Protein AF-A0A120G692-F1 (afdb_monomer)

Organism: Pseudomonas fluorescens (NCBI:txid294)

pLDDT: mean 88.56, std 10.44, range [45.66, 96.88]

Structure (mmCIF, N/CA/C/O backbone):
data_AF-A0A120G692-F1
#
_entry.id   AF-A0A120G692-F1
#
loop_
_atom_site.group_PDB
_atom_site.id
_atom_site.type_symbol
_atom_site.label_atom_id
_atom_site.label_alt_id
_atom_site.label_comp_id
_atom_site.label_asym_id
_atom_site.label_entity_id
_atom_site.label_seq_id
_at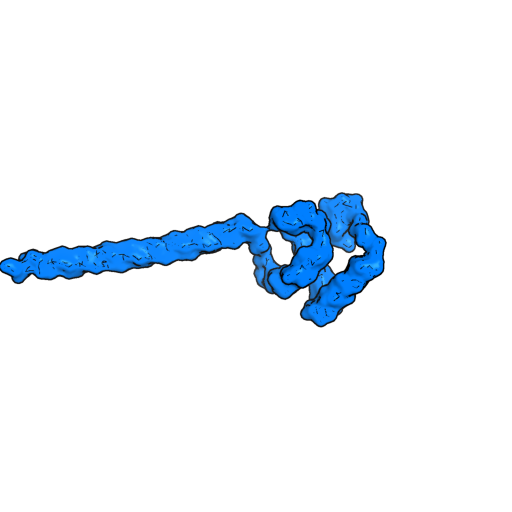om_site.pdbx_PDB_ins_code
_atom_site.Cartn_x
_atom_site.Cartn_y
_atom_site.Cartn_z
_atom_site.occupancy
_atom_site.B_iso_or_equiv
_atom_site.auth_seq_id
_atom_site.auth_comp_id
_atom_site.auth_asym_id
_atom_site.auth_atom_id
_atom_site.pdbx_PDB_model_num
ATOM 1 N N . MET A 1 1 ? 0.469 -3.994 -17.712 1.00 70.75 1 MET A N 1
ATOM 2 C CA . MET A 1 1 ? -0.589 -3.067 -18.204 1.00 70.75 1 MET A CA 1
ATOM 3 C C . MET A 1 1 ? -1.219 -2.167 -17.132 1.00 70.75 1 MET A C 1
ATOM 5 O O . MET A 1 1 ? -1.751 -1.128 -17.500 1.00 70.75 1 MET A O 1
ATOM 9 N N . ALA A 1 2 ? -1.189 -2.511 -15.837 1.00 86.62 2 ALA A N 1
ATOM 10 C CA . ALA A 1 2 ? -1.899 -1.751 -14.797 1.00 86.62 2 ALA A CA 1
ATOM 11 C C . ALA A 1 2 ? -1.475 -0.269 -14.678 1.00 86.62 2 ALA A C 1
ATOM 13 O O . ALA A 1 2 ? -2.343 0.591 -14.571 1.00 86.62 2 ALA A O 1
ATOM 14 N N . TYR A 1 3 ? -0.176 0.044 -14.774 1.00 89.56 3 TYR A N 1
ATOM 15 C CA . TYR A 1 3 ? 0.321 1.423 -14.627 1.00 89.56 3 TYR A CA 1
ATOM 16 C C . TYR A 1 3 ? -0.229 2.346 -15.721 1.00 89.56 3 TYR A C 1
ATOM 18 O O . TYR A 1 3 ? -0.810 3.392 -15.440 1.00 89.56 3 TYR A O 1
ATOM 26 N N . ARG A 1 4 ? -0.150 1.885 -16.975 1.00 90.69 4 ARG A N 1
ATOM 27 C CA . ARG A 1 4 ? -0.668 2.602 -18.144 1.00 90.69 4 ARG A CA 1
ATOM 28 C C . ARG A 1 4 ? -2.177 2.820 -18.075 1.00 90.69 4 ARG A C 1
ATOM 30 O O . ARG A 1 4 ? -2.639 3.879 -18.470 1.00 90.69 4 ARG A O 1
ATOM 37 N N . LYS A 1 5 ? -2.944 1.858 -17.549 1.00 91.69 5 LYS A N 1
ATOM 38 C CA . LYS A 1 5 ? -4.396 2.031 -17.361 1.00 91.69 5 LYS A CA 1
ATOM 39 C C . LYS A 1 5 ? -4.730 3.174 -16.398 1.00 91.69 5 LYS A C 1
ATOM 41 O O . LYS A 1 5 ? -5.776 3.785 -16.558 1.00 91.69 5 LYS A O 1
ATOM 46 N N . ARG A 1 6 ? -3.871 3.452 -15.410 1.00 91.38 6 ARG A N 1
ATOM 47 C CA . ARG A 1 6 ? -4.105 4.523 -14.433 1.00 91.38 6 ARG A CA 1
ATOM 48 C C . ARG A 1 6 ? -3.556 5.877 -14.870 1.00 91.38 6 ARG A C 1
ATOM 50 O O . ARG A 1 6 ? -4.224 6.881 -14.666 1.00 91.38 6 ARG A O 1
ATOM 57 N N . TYR A 1 7 ? -2.348 5.901 -15.425 1.00 93.12 7 TYR A N 1
ATOM 58 C CA . TYR A 1 7 ? -1.624 7.143 -15.713 1.00 93.12 7 TYR A CA 1
ATOM 59 C C . TYR A 1 7 ? -1.575 7.516 -17.193 1.00 93.12 7 TYR A C 1
ATOM 61 O O . TYR A 1 7 ? -0.985 8.534 -17.538 1.00 93.12 7 TYR A O 1
ATOM 69 N N . SER A 1 8 ? -2.126 6.686 -18.081 1.00 93.00 8 SER A N 1
ATOM 70 C CA . SER A 1 8 ? -2.028 6.839 -19.543 1.00 93.00 8 SER A CA 1
ATOM 71 C C . SER A 1 8 ? -0.590 6.921 -20.083 1.00 93.00 8 SER A C 1
ATOM 73 O O . SER A 1 8 ? -0.387 7.164 -21.267 1.00 93.00 8 SER A O 1
ATOM 75 N N . ALA A 1 9 ? 0.408 6.642 -19.240 1.00 91.69 9 ALA A N 1
ATOM 76 C CA . ALA A 1 9 ? 1.832 6.702 -19.535 1.00 91.69 9 ALA A CA 1
ATOM 77 C C . ALA A 1 9 ? 2.531 5.407 -19.104 1.00 91.69 9 ALA A C 1
ATOM 79 O O . ALA A 1 9 ? 2.016 4.636 -18.286 1.00 91.69 9 ALA A O 1
ATOM 80 N N . TRP A 1 10 ? 3.712 5.159 -19.664 1.00 88.19 10 TRP A N 1
ATOM 81 C CA . TRP A 1 10 ? 4.573 4.065 -19.226 1.00 88.19 10 TRP A CA 1
ATOM 82 C C . TRP A 1 10 ? 5.410 4.500 -18.018 1.00 88.19 10 TRP A C 1
ATOM 84 O O . TRP A 1 10 ? 5.842 5.653 -17.969 1.00 88.19 10 TRP A O 1
ATOM 94 N N . PRO A 1 11 ? 5.645 3.607 -17.040 1.00 88.31 11 PRO A N 1
ATOM 95 C CA . PRO A 1 11 ? 6.580 3.901 -15.966 1.00 88.31 11 PRO A CA 1
ATOM 96 C C . PRO A 1 11 ? 7.989 4.060 -16.545 1.00 88.31 11 PRO A C 1
ATOM 98 O O . PRO A 1 11 ? 8.376 3.341 -17.468 1.00 88.31 11 PRO A O 1
ATOM 101 N N . VAL A 1 12 ? 8.758 4.994 -15.991 1.00 90.31 12 VAL A N 1
ATOM 102 C CA . VAL A 1 12 ? 10.154 5.202 -16.390 1.00 90.31 12 VAL A CA 1
ATOM 103 C C . VAL A 1 12 ? 10.973 3.978 -15.996 1.00 90.31 12 VAL A C 1
ATOM 105 O O . VAL A 1 12 ? 10.970 3.571 -14.834 1.00 90.31 12 VAL A O 1
ATOM 108 N N . TRP A 1 13 ? 11.686 3.403 -16.961 1.00 91.44 13 TRP A N 1
ATOM 109 C CA . TRP A 1 13 ? 12.576 2.270 -16.738 1.00 91.44 13 TRP A CA 1
ATOM 110 C C . TRP A 1 13 ? 14.014 2.741 -16.509 1.00 91.44 13 TRP A C 1
ATOM 112 O O . TRP A 1 13 ? 14.542 3.536 -17.283 1.00 91.44 13 TRP A O 1
ATOM 122 N N . ASN A 1 14 ? 14.655 2.241 -15.452 1.00 93.94 14 ASN A N 1
ATOM 123 C CA . ASN A 1 14 ? 16.076 2.445 -15.172 1.00 93.94 14 ASN A CA 1
ATOM 124 C C . ASN A 1 14 ? 16.632 1.283 -14.323 1.00 93.94 14 ASN A C 1
ATOM 126 O O . ASN A 1 14 ? 15.875 0.441 -13.835 1.00 93.94 14 ASN A O 1
ATOM 130 N N . ALA A 1 15 ? 17.954 1.247 -14.120 1.00 95.38 15 ALA A N 1
ATOM 131 C CA . ALA A 1 15 ? 18.618 0.181 -13.360 1.00 95.38 15 ALA A CA 1
ATOM 132 C C . ALA A 1 15 ? 18.086 0.039 -11.921 1.00 95.38 15 ALA A C 1
ATOM 134 O O . ALA A 1 15 ? 17.916 -1.073 -11.424 1.00 95.38 15 ALA A O 1
ATOM 135 N N . LYS A 1 16 ? 17.748 1.160 -11.270 1.00 94.75 16 LYS A N 1
ATOM 136 C CA . LYS A 1 16 ? 17.156 1.163 -9.928 1.00 94.75 16 LYS A CA 1
ATOM 137 C C . LYS A 1 16 ? 15.794 0.469 -9.919 1.00 94.75 16 LYS A C 1
ATOM 139 O O . LYS A 1 16 ? 15.560 -0.378 -9.068 1.00 94.75 16 LYS A O 1
ATOM 144 N N . VAL A 1 17 ? 14.920 0.792 -10.872 1.00 93.81 17 VAL A N 1
ATOM 145 C CA . VAL A 1 17 ? 13.595 0.171 -11.023 1.00 93.81 17 VAL A CA 1
ATOM 146 C C . VAL A 1 17 ? 13.720 -1.340 -11.220 1.00 93.81 17 VAL A C 1
ATOM 148 O O . VAL A 1 17 ? 12.988 -2.090 -10.581 1.00 93.81 17 VAL A O 1
ATOM 151 N N . GLY A 1 18 ? 14.684 -1.791 -12.029 1.00 94.44 18 GLY A N 1
ATOM 152 C CA . GLY A 1 18 ? 14.981 -3.217 -12.190 1.00 94.44 18 GLY A CA 1
ATOM 153 C C . GLY A 1 18 ? 15.356 -3.895 -10.868 1.00 94.44 18 GLY A C 1
ATOM 154 O O . GLY A 1 18 ? 14.749 -4.899 -10.502 1.00 94.44 18 GLY A O 1
ATOM 155 N N . GLY A 1 19 ? 16.283 -3.304 -10.105 1.00 96.56 19 GLY A N 1
ATOM 156 C CA . GLY A 1 19 ? 16.675 -3.824 -8.789 1.00 96.56 19 GLY A CA 1
ATOM 157 C C . GLY A 1 19 ? 15.523 -3.853 -7.780 1.00 96.56 19 GLY A C 1
ATOM 158 O O . GLY A 1 19 ? 15.375 -4.810 -7.026 1.00 96.56 19 GLY A O 1
ATOM 159 N N . GLN A 1 20 ? 14.654 -2.843 -7.806 1.00 95.69 20 GLN A N 1
ATOM 160 C CA . GLN A 1 20 ? 13.476 -2.774 -6.940 1.00 95.69 20 GLN A CA 1
ATOM 161 C C . GLN A 1 20 ? 12.439 -3.851 -7.254 1.00 95.69 20 GLN A C 1
ATOM 163 O O . GLN A 1 20 ? 11.822 -4.394 -6.341 1.00 95.69 20 GLN A O 1
ATOM 168 N N . LEU A 1 21 ? 12.242 -4.177 -8.531 1.00 94.44 21 LEU A N 1
ATOM 169 C CA . LEU A 1 21 ? 11.372 -5.286 -8.914 1.00 94.44 21 LEU A CA 1
ATOM 170 C C . LEU A 1 21 ? 11.959 -6.634 -8.485 1.00 94.44 21 LEU A C 1
ATOM 172 O O . LEU A 1 21 ? 11.200 -7.477 -8.018 1.00 94.44 21 LEU A O 1
ATOM 176 N N . GLY A 1 22 ? 13.283 -6.806 -8.570 1.00 95.94 22 GLY A N 1
ATOM 177 C CA . GLY A 1 22 ? 13.975 -7.973 -8.012 1.00 95.94 22 GLY A CA 1
ATOM 178 C C . GLY A 1 22 ? 13.698 -8.132 -6.516 1.00 95.94 22 GLY A C 1
ATOM 179 O O . GLY A 1 22 ? 13.149 -9.143 -6.103 1.00 95.94 22 GLY A O 1
ATOM 180 N N . GLN A 1 23 ? 13.912 -7.073 -5.731 1.00 96.69 23 GLN A N 1
ATOM 181 C CA . GLN A 1 23 ? 13.627 -7.074 -4.288 1.00 96.69 23 GLN A CA 1
ATOM 182 C C . GLN A 1 23 ? 12.163 -7.386 -3.955 1.00 96.69 23 GLN A C 1
ATOM 184 O O . GLN A 1 23 ? 11.872 -8.012 -2.938 1.00 96.69 23 GLN A O 1
ATOM 189 N N . LEU A 1 24 ? 11.220 -6.931 -4.785 1.00 96.62 24 LEU A N 1
ATOM 190 C CA . LEU A 1 24 ? 9.806 -7.241 -4.594 1.00 96.62 24 LEU A CA 1
ATOM 191 C C . LEU A 1 24 ? 9.538 -8.739 -4.789 1.00 96.62 24 LEU A C 1
ATOM 193 O O . LEU A 1 24 ? 8.802 -9.334 -4.004 1.00 96.62 24 LEU A O 1
ATOM 197 N N . VAL A 1 25 ? 10.131 -9.329 -5.829 1.00 96.88 25 VAL A N 1
ATOM 198 C CA . VAL A 1 25 ? 10.043 -10.766 -6.116 1.00 96.88 25 VAL A CA 1
ATOM 199 C C . VAL A 1 25 ? 10.727 -11.580 -5.022 1.00 96.88 25 VAL A C 1
ATOM 201 O O . VAL A 1 25 ? 10.145 -12.560 -4.573 1.00 96.88 25 VAL A O 1
ATOM 204 N N . ASP A 1 26 ? 11.885 -11.144 -4.528 1.00 96.81 26 ASP A N 1
ATOM 205 C CA . ASP A 1 26 ? 12.600 -11.817 -3.437 1.00 96.81 26 ASP A CA 1
ATOM 206 C C . ASP A 1 26 ?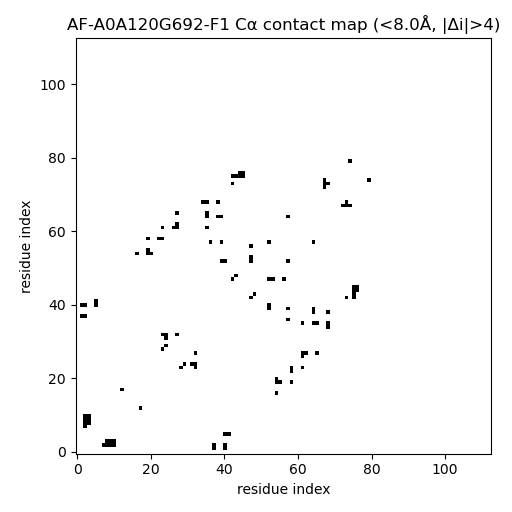 11.777 -11.847 -2.139 1.00 96.81 26 ASP A C 1
ATOM 208 O O . ASP A 1 26 ? 11.826 -12.821 -1.392 1.00 96.81 26 ASP A O 1
ATOM 212 N N . ARG A 1 27 ? 10.992 -10.794 -1.865 1.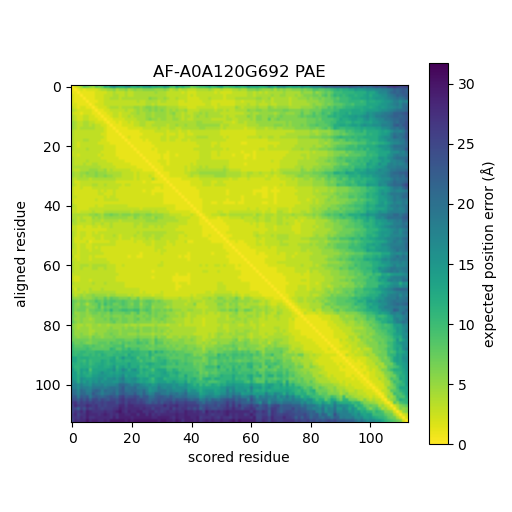00 96.31 27 ARG A N 1
ATOM 213 C CA . ARG A 1 27 ? 10.169 -10.691 -0.646 1.00 96.31 27 ARG A CA 1
ATOM 214 C C . ARG A 1 27 ? 8.830 -11.413 -0.737 1.00 96.31 27 ARG A C 1
ATOM 216 O O . ARG A 1 27 ? 8.397 -12.002 0.246 1.00 96.31 27 ARG A O 1
ATOM 223 N N . LEU A 1 28 ? 8.142 -11.309 -1.874 1.00 95.00 28 LEU A N 1
ATOM 224 C CA . LEU A 1 28 ? 6.763 -11.796 -2.026 1.00 95.00 28 LEU A CA 1
ATOM 225 C C . LEU A 1 28 ? 6.657 -13.097 -2.832 1.00 95.00 28 LEU A C 1
ATOM 227 O O . LEU A 1 28 ? 5.607 -13.731 -2.824 1.00 95.00 28 LEU A O 1
ATOM 231 N N . GLY A 1 29 ? 7.714 -1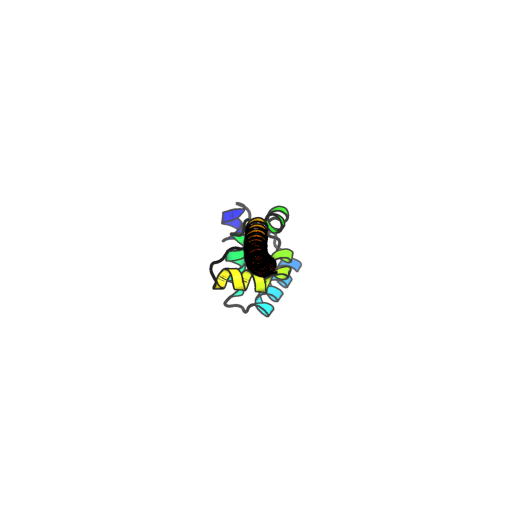3.485 -3.542 1.00 95.25 29 GLY A N 1
ATOM 232 C CA . GLY A 1 29 ? 7.708 -14.577 -4.510 1.00 95.25 29 GLY A CA 1
ATOM 233 C C . GLY A 1 29 ? 7.258 -14.136 -5.908 1.00 95.25 29 GLY A C 1
ATOM 234 O O . GLY A 1 29 ? 6.456 -13.210 -6.081 1.00 95.25 29 GLY A O 1
ATOM 235 N N . ALA A 1 30 ? 7.768 -14.824 -6.933 1.00 93.88 30 ALA A N 1
ATOM 236 C CA . ALA A 1 30 ? 7.517 -14.501 -8.342 1.00 93.88 30 ALA A CA 1
ATOM 237 C C . ALA A 1 30 ? 6.029 -14.609 -8.731 1.00 93.88 30 ALA A C 1
ATOM 239 O O . ALA A 1 30 ? 5.513 -13.775 -9.485 1.00 93.88 30 ALA A O 1
ATOM 240 N N . ASP A 1 31 ? 5.324 -15.582 -8.154 1.00 94.00 31 ASP A N 1
ATOM 241 C CA . ASP A 1 31 ? 3.910 -15.842 -8.441 1.00 94.00 31 ASP A CA 1
ATOM 242 C C . ASP A 1 31 ? 2.978 -14.767 -7.872 1.00 94.00 31 ASP A C 1
ATOM 244 O O . ASP A 1 31 ? 1.879 -14.558 -8.376 1.00 94.00 31 ASP A O 1
ATOM 248 N N . VAL A 1 32 ? 3.412 -14.039 -6.842 1.00 94.38 32 VAL A N 1
ATOM 249 C CA . VAL A 1 32 ? 2.542 -13.129 -6.083 1.00 94.38 32 VAL A CA 1
ATOM 250 C C . VAL A 1 32 ? 2.902 -11.663 -6.310 1.00 94.38 32 VAL A C 1
ATOM 252 O O . VAL A 1 32 ? 2.014 -10.807 -6.387 1.00 94.38 32 VAL A O 1
ATOM 255 N N . ALA A 1 33 ? 4.188 -11.350 -6.490 1.00 94.88 33 ALA A N 1
ATOM 256 C CA . ALA A 1 33 ? 4.685 -9.980 -6.618 1.00 94.88 33 ALA A CA 1
ATOM 257 C C . ALA A 1 33 ? 3.936 -9.158 -7.683 1.00 94.88 33 ALA A C 1
ATOM 259 O O . ALA A 1 33 ? 3.597 -7.989 -7.466 1.00 94.88 33 ALA A O 1
ATOM 260 N N . HIS A 1 34 ? 3.619 -9.769 -8.827 1.00 93.00 34 HIS A N 1
ATOM 261 C CA . HIS A 1 34 ? 2.930 -9.086 -9.919 1.00 93.00 34 HIS A CA 1
ATOM 262 C C . HIS A 1 34 ? 1.454 -8.778 -9.599 1.00 93.00 34 HIS A C 1
ATOM 264 O O . HIS A 1 34 ? 0.947 -7.721 -9.994 1.00 93.00 34 HIS A O 1
ATOM 270 N N . HIS A 1 35 ? 0.769 -9.646 -8.846 1.00 94.94 35 HIS A N 1
ATOM 271 C CA . HIS A 1 35 ? -0.593 -9.401 -8.372 1.00 94.94 35 HIS A CA 1
ATOM 272 C C . HIS A 1 35 ? -0.633 -8.262 -7.353 1.00 94.94 35 HIS A C 1
ATOM 274 O O . HIS A 1 35 ? -1.465 -7.356 -7.476 1.00 94.94 35 HIS A O 1
ATOM 280 N N . VAL A 1 36 ? 0.310 -8.250 -6.409 1.00 94.94 36 VAL A N 1
ATOM 281 C CA . VAL A 1 36 ? 0.423 -7.191 -5.396 1.00 94.94 36 VAL A CA 1
ATOM 282 C C . VAL A 1 36 ? 0.740 -5.844 -6.043 1.00 94.94 36 VAL A C 1
ATOM 284 O O . VAL A 1 36 ? 0.067 -4.855 -5.756 1.00 94.94 36 VAL A O 1
ATOM 287 N N . ALA A 1 37 ? 1.671 -5.796 -7.000 1.00 94.44 37 ALA A N 1
ATOM 288 C CA . ALA A 1 37 ? 1.965 -4.575 -7.752 1.00 94.44 37 ALA A CA 1
ATOM 289 C C . ALA A 1 37 ? 0.737 -4.052 -8.526 1.00 94.44 37 ALA A C 1
ATOM 291 O O . ALA A 1 37 ? 0.486 -2.845 -8.585 1.00 94.44 37 ALA A O 1
ATOM 292 N N . ALA A 1 38 ? -0.072 -4.949 -9.100 1.00 93.81 38 ALA A N 1
ATOM 293 C CA . ALA A 1 38 ? -1.313 -4.572 -9.768 1.00 93.81 38 ALA A CA 1
ATOM 294 C C . ALA A 1 38 ? -2.387 -4.071 -8.786 1.00 93.81 38 ALA A C 1
ATOM 296 O O . ALA A 1 38 ? -3.128 -3.144 -9.126 1.00 93.81 38 ALA A O 1
ATOM 297 N N . HIS A 1 39 ? -2.481 -4.658 -7.588 1.00 93.69 39 HIS A N 1
ATOM 298 C CA . HIS A 1 39 ? -3.377 -4.194 -6.526 1.00 93.69 39 HIS A CA 1
ATOM 299 C C . HIS A 1 39 ? -2.963 -2.807 -6.019 1.00 93.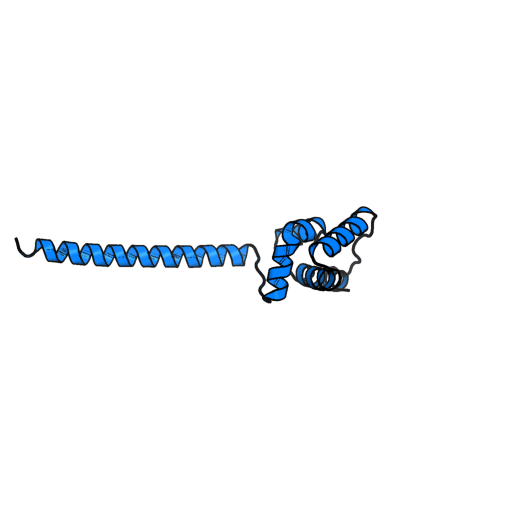69 39 HIS A C 1
ATOM 301 O O . HIS A 1 39 ? -3.801 -1.907 -5.956 1.00 93.69 39 HIS A O 1
ATOM 307 N N . PHE A 1 40 ? -1.671 -2.609 -5.753 1.00 93.88 40 PHE A N 1
ATOM 308 C CA . PHE A 1 40 ? -1.087 -1.337 -5.331 1.00 93.88 40 PHE A CA 1
ATOM 309 C C . PHE A 1 40 ? -1.472 -0.187 -6.263 1.00 93.88 40 PHE A C 1
ATOM 311 O O . PHE A 1 40 ? -1.930 0.849 -5.799 1.00 93.88 40 PHE A O 1
ATOM 318 N N . LEU A 1 41 ? -1.405 -0.393 -7.582 1.00 93.31 41 LEU A N 1
ATOM 319 C CA . LEU A 1 41 ? -1.783 0.623 -8.574 1.00 93.31 41 LEU A CA 1
ATOM 320 C C . LEU A 1 41 ? -3.263 1.011 -8.552 1.00 93.31 41 LEU A C 1
ATOM 322 O O . LEU A 1 41 ? -3.648 2.056 -9.079 1.00 93.31 41 LEU A O 1
ATOM 326 N N . LYS A 1 42 ? -4.125 0.182 -7.964 1.00 91.75 42 LYS A N 1
ATOM 327 C CA . LYS A 1 42 ? -5.534 0.522 -7.776 1.00 91.75 42 LYS A CA 1
ATOM 328 C C . LYS A 1 42 ? -5.724 1.389 -6.538 1.00 91.75 42 LYS A C 1
ATOM 330 O O . LYS A 1 42 ? -6.727 2.096 -6.478 1.00 91.75 42 LYS A O 1
ATOM 335 N N . THR A 1 43 ? -4.818 1.371 -5.561 1.00 89.75 43 THR A N 1
ATOM 336 C CA . THR A 1 43 ? -4.916 2.126 -4.299 1.00 89.75 43 THR A CA 1
ATOM 337 C C . THR A 1 43 ? -5.014 3.634 -4.537 1.00 89.75 43 THR A C 1
ATOM 339 O O . THR A 1 43 ? -4.427 4.183 -5.461 1.00 89.75 43 THR A O 1
ATOM 342 N N . SER A 1 44 ? -5.853 4.304 -3.747 1.00 89.00 44 SER A N 1
ATOM 343 C CA . SER A 1 44 ? -6.088 5.754 -3.850 1.00 89.00 44 SER A CA 1
ATOM 344 C C . SER A 1 44 ? -5.642 6.480 -2.583 1.00 89.00 44 SER A C 1
ATOM 346 O O . SER A 1 44 ? -6.219 7.493 -2.204 1.00 89.00 44 SER A O 1
ATOM 348 N N . ASP A 1 45 ? -4.629 5.937 -1.912 1.00 90.69 45 ASP A N 1
ATOM 349 C CA . ASP A 1 45 ? -4.035 6.574 -0.747 1.00 90.69 45 ASP A CA 1
ATOM 350 C C . ASP A 1 45 ? -3.244 7.823 -1.160 1.00 90.69 45 ASP A C 1
ATOM 352 O O . ASP A 1 45 ? -2.526 7.828 -2.166 1.00 90.69 45 ASP A O 1
ATOM 356 N N . ALA A 1 46 ? -3.380 8.897 -0.382 1.00 90.56 46 ALA A N 1
ATOM 357 C CA . ALA A 1 46 ? -2.785 10.186 -0.704 1.00 90.56 46 ALA A CA 1
ATOM 358 C C . ALA A 1 46 ? -1.247 10.142 -0.742 1.00 90.56 46 ALA A C 1
ATOM 360 O O . ALA A 1 46 ? -0.649 10.823 -1.576 1.00 90.56 46 ALA A O 1
ATOM 361 N N . ALA A 1 47 ? -0.593 9.359 0.123 1.00 90.44 47 ALA A N 1
ATOM 362 C CA . ALA A 1 47 ? 0.867 9.256 0.148 1.00 90.44 47 ALA A CA 1
ATOM 363 C C . ALA A 1 47 ? 1.402 8.595 -1.131 1.00 90.44 47 ALA A C 1
ATOM 365 O O . ALA A 1 47 ? 2.376 9.063 -1.726 1.00 90.44 47 ALA A O 1
ATOM 366 N N . VAL A 1 48 ? 0.699 7.564 -1.600 1.00 92.62 48 VAL A N 1
ATOM 367 C CA . VAL A 1 48 ? 1.029 6.829 -2.824 1.00 92.62 48 VAL A CA 1
ATOM 368 C C . VAL A 1 48 ? 0.740 7.662 -4.072 1.00 92.62 48 VAL A C 1
ATOM 370 O O . VAL A 1 48 ? 1.563 7.720 -4.991 1.00 92.62 48 VAL A O 1
ATOM 373 N N . LEU A 1 49 ? -0.414 8.336 -4.107 1.00 93.12 49 LEU A N 1
ATOM 374 C CA . LEU A 1 49 ? -0.834 9.149 -5.248 1.00 93.12 49 LEU A CA 1
ATOM 375 C C . LEU A 1 49 ? 0.089 10.338 -5.483 1.00 93.12 49 LEU A C 1
ATOM 377 O O . LEU A 1 49 ? 0.470 10.578 -6.627 1.00 93.12 49 LEU A O 1
ATOM 381 N N . ARG A 1 50 ? 0.500 11.034 -4.415 1.00 92.94 50 ARG A N 1
ATOM 382 C 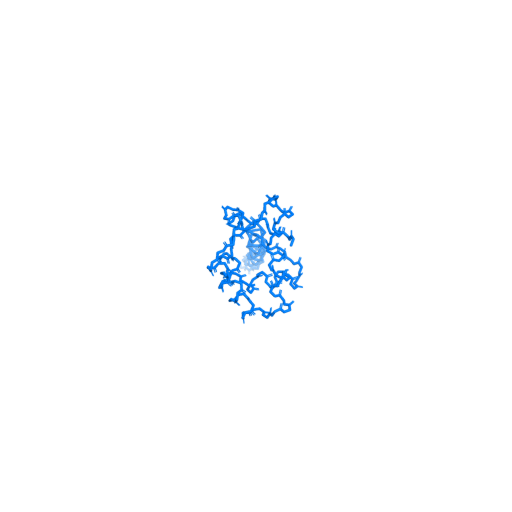CA . ARG A 1 50 ? 1.449 12.159 -4.496 1.00 92.94 50 ARG A CA 1
ATOM 383 C C . ARG A 1 50 ? 2.775 11.769 -5.146 1.00 92.94 50 ARG A C 1
ATOM 385 O O . ARG A 1 50 ? 3.410 12.605 -5.774 1.00 92.94 50 ARG A O 1
ATOM 392 N N . LYS A 1 51 ? 3.185 10.506 -5.007 1.00 93.25 51 LYS A N 1
ATOM 393 C CA . LYS A 1 51 ? 4.425 9.956 -5.576 1.00 93.25 51 LYS A CA 1
ATOM 394 C C . LYS A 1 51 ? 4.187 9.138 -6.848 1.00 93.25 51 LYS A C 1
ATOM 396 O O . LYS A 1 51 ? 5.053 8.359 -7.238 1.00 93.25 51 LYS A O 1
ATOM 401 N N . CYS A 1 52 ? 3.012 9.258 -7.466 1.00 92.81 52 CYS A N 1
ATOM 402 C CA . CYS A 1 52 ? 2.630 8.543 -8.684 1.00 92.81 52 CYS A CA 1
ATOM 403 C C . CYS A 1 52 ? 2.863 7.020 -8.628 1.00 92.81 52 CYS A C 1
ATOM 405 O O . CYS A 1 52 ? 3.333 6.426 -9.601 1.00 92.81 52 CYS A O 1
ATOM 407 N N . HIS A 1 53 ? 2.546 6.387 -7.489 1.00 93.75 53 HIS A N 1
ATOM 408 C CA . HIS A 1 53 ? 2.790 4.958 -7.251 1.00 93.75 53 HIS A CA 1
ATOM 409 C C . HIS A 1 53 ? 4.259 4.554 -7.449 1.00 93.75 53 HIS A C 1
ATOM 411 O O . HIS A 1 53 ? 4.572 3.603 -8.167 1.00 93.75 53 HIS A O 1
ATOM 417 N N . SER A 1 54 ? 5.177 5.289 -6.815 1.00 93.62 54 SER A N 1
ATOM 418 C CA . SER A 1 54 ? 6.599 4.940 -6.852 1.00 93.62 54 SER A CA 1
ATOM 419 C C . SER A 1 54 ? 6.863 3.551 -6.257 1.00 93.62 54 SER A C 1
ATOM 421 O O . SER A 1 54 ? 6.267 3.174 -5.246 1.00 93.62 54 SER A O 1
ATOM 423 N N . LEU A 1 55 ? 7.818 2.816 -6.833 1.00 94.06 55 LEU A N 1
ATOM 424 C CA . LEU A 1 55 ? 8.210 1.493 -6.335 1.00 94.06 55 LEU A CA 1
ATOM 425 C C . LEU A 1 55 ? 8.848 1.535 -4.940 1.00 94.06 55 LEU A C 1
ATOM 427 O O . LEU A 1 55 ? 8.801 0.535 -4.233 1.00 94.06 55 LEU A O 1
ATOM 431 N N . ASN A 1 56 ? 9.380 2.685 -4.507 1.00 94.25 56 ASN A N 1
ATOM 432 C CA . ASN A 1 56 ? 9.857 2.845 -3.129 1.00 94.25 56 ASN A CA 1
ATOM 433 C C . ASN A 1 56 ? 8.712 2.642 -2.122 1.00 94.25 56 ASN A C 1
ATOM 435 O O . ASN A 1 56 ? 8.902 1.969 -1.118 1.00 94.25 56 ASN A O 1
ATOM 439 N N . GLU A 1 57 ? 7.521 3.185 -2.407 1.00 94.75 57 GLU A N 1
ATOM 440 C CA . GLU A 1 57 ? 6.342 3.036 -1.536 1.00 94.75 57 GLU A CA 1
ATOM 441 C C . GLU A 1 57 ? 5.796 1.611 -1.551 1.00 94.75 57 GLU A C 1
ATOM 443 O O . GLU A 1 57 ? 5.364 1.105 -0.515 1.00 94.75 57 GLU A O 1
ATOM 448 N N . LEU A 1 58 ? 5.829 0.968 -2.724 1.00 94.75 58 LEU A N 1
ATOM 449 C CA . LEU A 1 58 ? 5.450 -0.434 -2.867 1.00 94.75 58 LEU A CA 1
ATOM 450 C C . LEU A 1 58 ? 6.363 -1.329 -2.028 1.00 94.75 58 LEU A C 1
ATOM 452 O O . LEU A 1 58 ? 5.868 -2.165 -1.285 1.00 94.75 58 LEU A O 1
ATOM 456 N N . LEU A 1 59 ? 7.681 -1.132 -2.117 1.00 95.81 59 LEU A N 1
ATOM 457 C CA . LEU A 1 59 ? 8.654 -1.909 -1.353 1.00 95.81 59 LEU A CA 1
ATOM 458 C C . LEU A 1 59 ? 8.591 -1.621 0.145 1.00 95.81 59 LEU A C 1
ATOM 460 O O . LEU A 1 59 ? 8.703 -2.548 0.942 1.00 95.81 59 LEU A O 1
ATOM 464 N N . ALA A 1 60 ? 8.404 -0.364 0.548 1.00 95.06 60 ALA A N 1
ATOM 465 C CA . ALA A 1 60 ? 8.308 -0.011 1.962 1.00 95.06 60 ALA A CA 1
ATOM 466 C C . ALA A 1 60 ? 7.149 -0.740 2.665 1.00 95.06 60 ALA A C 1
ATOM 468 O O . ALA A 1 60 ? 7.278 -1.100 3.828 1.00 95.06 60 ALA A O 1
ATOM 469 N N . ASN A 1 61 ? 6.050 -1.000 1.949 1.00 93.62 61 ASN A N 1
ATOM 470 C CA . ASN A 1 61 ? 4.823 -1.578 2.501 1.00 93.62 61 ASN A CA 1
ATOM 471 C C . ASN A 1 61 ? 4.395 -2.868 1.773 1.00 93.62 61 ASN A C 1
ATOM 473 O O . ASN A 1 61 ? 3.199 -3.127 1.620 1.00 93.62 61 ASN A O 1
ATOM 477 N N . ALA A 1 62 ? 5.356 -3.653 1.278 1.00 95.38 62 ALA A N 1
ATOM 478 C CA . ALA A 1 62 ? 5.101 -4.797 0.399 1.00 95.38 62 ALA A CA 1
ATOM 479 C C . ALA A 1 62 ? 4.154 -5.832 1.032 1.00 95.38 62 ALA A C 1
ATOM 481 O O . ALA A 1 62 ? 3.167 -6.232 0.414 1.00 95.38 62 ALA A O 1
ATOM 482 N N . GLU A 1 63 ? 4.404 -6.208 2.284 1.00 95.75 63 GLU A N 1
ATOM 483 C CA . GLU A 1 63 ? 3.609 -7.181 3.036 1.00 95.75 63 GLU A CA 1
ATOM 484 C C . GLU A 1 63 ? 2.221 -6.622 3.370 1.00 95.75 63 GLU A C 1
ATOM 486 O O . GLU A 1 63 ? 1.223 -7.334 3.288 1.00 95.75 63 GLU A O 1
ATOM 491 N N . SER A 1 64 ? 2.120 -5.324 3.660 1.00 94.06 64 SER A N 1
ATOM 492 C CA . SER A 1 64 ? 0.834 -4.659 3.897 1.00 94.06 64 SER A CA 1
ATOM 493 C C . SER A 1 64 ? -0.050 -4.673 2.649 1.00 94.06 64 SER A C 1
ATOM 495 O O . SER A 1 64 ? -1.249 -4.943 2.741 1.00 94.06 64 SER A O 1
ATOM 497 N N . TYR A 1 65 ? 0.521 -4.407 1.469 1.00 95.12 65 TYR A N 1
ATOM 498 C CA . TYR A 1 65 ? -0.215 -4.509 0.205 1.00 95.12 65 TYR A CA 1
ATOM 499 C C . TYR A 1 65 ? -0.534 -5.954 -0.169 1.00 95.12 65 TYR A C 1
ATOM 501 O O . TYR A 1 65 ? -1.587 -6.202 -0.755 1.00 95.12 65 TYR A O 1
ATOM 509 N N . HIS A 1 66 ? 0.330 -6.902 0.191 1.00 95.50 66 HIS A N 1
ATOM 510 C CA . HIS A 1 66 ? 0.039 -8.322 0.055 1.00 95.50 66 HIS A CA 1
ATOM 511 C C . HIS A 1 66 ? -1.181 -8.723 0.893 1.00 95.50 66 HIS A C 1
ATOM 513 O O . HIS A 1 66 ? -2.134 -9.278 0.354 1.00 95.50 66 HIS A O 1
ATOM 519 N N . THR A 1 67 ? -1.218 -8.360 2.176 1.00 95.38 67 THR A N 1
ATOM 520 C CA . THR A 1 67 ? -2.361 -8.633 3.060 1.00 95.38 67 THR A CA 1
ATOM 521 C C . THR A 1 67 ? -3.649 -8.003 2.534 1.00 95.38 67 THR A C 1
ATOM 523 O O . THR A 1 67 ? -4.688 -8.658 2.493 1.00 95.38 67 THR A O 1
ATOM 526 N N . GLN A 1 68 ? -3.596 -6.756 2.065 1.00 94.00 68 GLN A N 1
ATOM 527 C CA . GLN A 1 68 ? -4.740 -6.091 1.427 1.00 94.00 68 GLN A CA 1
ATOM 528 C C . GLN A 1 68 ? -5.210 -6.812 0.157 1.00 94.00 68 GLN A C 1
ATOM 530 O O . GLN A 1 68 ? -6.408 -6.941 -0.091 1.00 94.00 68 GLN A O 1
ATOM 535 N N . TRP A 1 69 ? -4.278 -7.336 -0.639 1.00 94.62 69 TRP A N 1
ATOM 536 C CA . TRP A 1 69 ? -4.616 -8.124 -1.817 1.00 94.62 69 TRP A CA 1
ATOM 537 C C . TRP A 1 69 ? -5.291 -9.452 -1.450 1.00 94.62 69 TRP A C 1
ATOM 539 O O . TRP A 1 69 ? -6.358 -9.737 -1.993 1.00 94.62 69 TRP A O 1
ATOM 549 N N . VAL A 1 70 ? -4.729 -10.214 -0.505 1.00 95.25 70 VAL A N 1
ATOM 550 C CA . VAL A 1 70 ? -5.278 -11.509 -0.058 1.00 95.25 70 VAL A CA 1
ATOM 551 C C . VAL A 1 70 ? -6.654 -11.346 0.589 1.00 95.25 70 VAL A C 1
ATOM 553 O O . VAL A 1 70 ? -7.563 -12.126 0.324 1.00 95.25 70 VAL A O 1
ATOM 556 N N . THR A 1 71 ? -6.833 -10.316 1.418 1.00 93.94 71 THR A N 1
ATOM 557 C CA . THR A 1 71 ? -8.100 -10.060 2.124 1.00 93.94 71 THR A CA 1
ATOM 558 C C . THR A 1 71 ? -9.148 -9.357 1.259 1.00 93.94 71 THR A C 1
ATOM 560 O O . THR A 1 71 ? -10.302 -9.231 1.668 1.00 93.94 71 THR A O 1
ATOM 563 N N . GLY A 1 72 ? -8.762 -8.844 0.086 1.00 89.38 72 GLY A N 1
ATOM 564 C CA . GLY A 1 72 ? -9.615 -7.994 -0.748 1.00 89.38 72 GLY A CA 1
ATOM 565 C C . GLY A 1 72 ? -9.959 -6.640 -0.113 1.00 89.38 72 GLY A C 1
ATOM 566 O O . GLY A 1 72 ? -10.746 -5.883 -0.684 1.00 89.38 72 GLY A O 1
ATOM 567 N N . GLN A 1 73 ? -9.378 -6.316 1.044 1.00 86.19 73 GLN A N 1
ATOM 568 C CA . GLN A 1 73 ? -9.614 -5.070 1.762 1.00 86.19 73 GLN A CA 1
ATOM 569 C C . GLN A 1 73 ? -8.637 -3.995 1.302 1.00 86.19 73 GLN A C 1
ATOM 571 O O . GLN A 1 73 ? -7.491 -4.262 0.953 1.00 86.19 73 GLN A O 1
ATOM 576 N N . ARG A 1 74 ? -9.091 -2.743 1.307 1.00 85.38 74 ARG A N 1
ATOM 577 C CA . ARG A 1 74 ? -8.274 -1.590 0.918 1.00 85.38 74 ARG A CA 1
ATOM 578 C C . ARG A 1 74 ? -8.253 -0.618 2.072 1.00 85.38 74 ARG A C 1
ATOM 580 O O . ARG A 1 74 ? -9.268 0.004 2.371 1.00 85.38 74 ARG A O 1
ATOM 587 N N . ILE A 1 75 ? -7.092 -0.481 2.692 1.00 85.94 75 ILE A N 1
ATOM 588 C CA . ILE A 1 75 ? -6.908 0.413 3.826 1.00 85.94 75 ILE A CA 1
ATOM 589 C C . ILE A 1 75 ? -6.146 1.631 3.317 1.00 85.94 75 ILE A C 1
ATOM 591 O O . ILE A 1 75 ? -5.011 1.535 2.859 1.00 85.94 75 ILE A O 1
ATOM 595 N N . ASN A 1 76 ? -6.808 2.783 3.356 1.00 86.88 76 ASN A N 1
ATOM 596 C CA . ASN A 1 76 ? -6.187 4.084 3.125 1.00 86.88 76 ASN A CA 1
ATOM 597 C C . ASN A 1 76 ? -6.212 4.897 4.426 1.00 86.88 76 ASN A C 1
ATOM 599 O O . ASN A 1 76 ? -6.901 4.523 5.378 1.00 86.88 76 ASN A O 1
ATOM 603 N N . GLY A 1 77 ? -5.502 6.026 4.463 1.00 86.62 77 GLY A N 1
ATOM 604 C CA . GLY A 1 77 ? -5.436 6.856 5.670 1.00 86.62 77 GLY A CA 1
ATOM 605 C C . GLY A 1 77 ? -6.798 7.315 6.219 1.00 86.62 77 GLY A C 1
ATOM 606 O O . GLY A 1 77 ? -6.939 7.491 7.425 1.00 86.62 77 GLY A O 1
ATOM 607 N N . THR A 1 78 ? -7.822 7.483 5.377 1.00 87.19 78 THR A N 1
ATOM 608 C CA . THR A 1 78 ? -9.178 7.833 5.835 1.00 87.19 78 THR A CA 1
ATOM 609 C C . THR A 1 78 ? -9.874 6.637 6.472 1.00 87.19 78 THR A C 1
ATOM 611 O O . THR A 1 78 ? -10.447 6.780 7.547 1.00 87.19 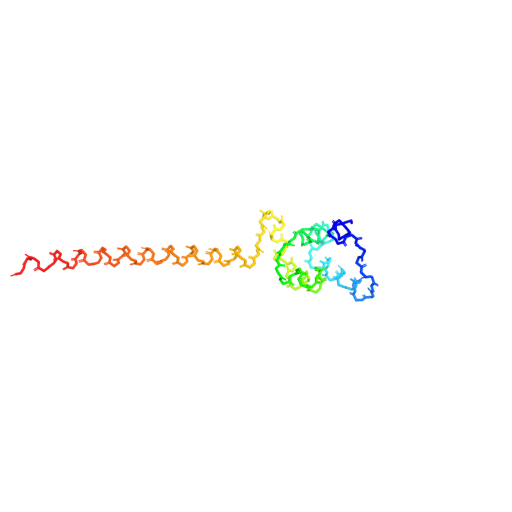78 THR A O 1
ATOM 614 N N . THR A 1 79 ? -9.797 5.463 5.843 1.00 87.50 79 THR A N 1
ATOM 615 C CA . THR A 1 79 ? -10.354 4.216 6.379 1.00 87.50 79 THR A CA 1
ATOM 616 C C . THR A 1 79 ? -9.693 3.853 7.705 1.00 87.50 79 THR A C 1
ATOM 618 O O . THR A 1 79 ? -10.403 3.554 8.655 1.00 87.50 79 THR A O 1
ATOM 621 N N . ALA A 1 80 ? -8.365 3.975 7.809 1.00 87.75 80 ALA A N 1
ATOM 622 C CA . ALA A 1 80 ? -7.640 3.749 9.059 1.00 87.75 80 ALA A CA 1
ATOM 623 C C . ALA A 1 80 ? -8.138 4.682 10.176 1.00 87.75 80 ALA A C 1
ATOM 625 O O . ALA A 1 80 ? -8.567 4.213 11.224 1.00 87.75 80 ALA A O 1
ATOM 626 N N . ARG A 1 81 ? -8.223 5.994 9.910 1.00 91.25 81 ARG A N 1
ATOM 627 C CA . ARG A 1 81 ? -8.769 6.967 10.876 1.00 91.25 81 ARG A CA 1
ATOM 628 C C . ARG A 1 81 ? -10.227 6.703 11.239 1.00 91.25 81 ARG A C 1
ATOM 630 O O . ARG A 1 81 ? -10.651 7.018 12.346 1.00 91.25 81 ARG A O 1
ATOM 637 N N . GLN A 1 82 ? -11.028 6.203 10.301 1.00 90.19 82 GLN A N 1
ATOM 638 C CA . GLN A 1 82 ? -12.413 5.835 10.577 1.00 90.19 82 GLN A CA 1
ATOM 639 C C . GLN A 1 82 ? -12.473 4.639 11.530 1.00 90.19 82 GLN A C 1
ATOM 641 O O . GLN A 1 82 ? -13.240 4.693 12.484 1.00 90.19 82 GLN A O 1
ATOM 646 N N . MET A 1 83 ? -11.645 3.614 11.310 1.00 89.25 83 MET A N 1
ATOM 647 C CA . MET A 1 83 ? -11.545 2.449 12.195 1.00 89.25 83 MET A CA 1
ATOM 648 C C . MET A 1 83 ? -11.084 2.863 13.598 1.00 89.25 83 MET A C 1
ATOM 650 O O . MET A 1 83 ? -11.770 2.551 14.565 1.00 89.25 83 MET A O 1
ATOM 654 N N . GLU A 1 84 ? -10.035 3.685 13.700 1.00 91.94 84 GLU A N 1
ATOM 655 C CA . GLU A 1 84 ? -9.554 4.246 14.975 1.00 91.94 84 GLU A CA 1
ATOM 656 C C . GLU A 1 84 ? -10.662 5.000 15.731 1.00 91.94 84 GLU A C 1
ATOM 658 O O . GLU A 1 84 ? -10.838 4.836 16.937 1.00 91.94 84 GLU A O 1
ATOM 663 N N . ARG A 1 85 ? -11.455 5.819 15.025 1.00 91.94 85 ARG A N 1
ATOM 664 C CA . ARG A 1 85 ? -12.585 6.547 15.629 1.00 91.94 85 ARG A CA 1
ATOM 665 C C . ARG A 1 85 ? -13.693 5.609 16.091 1.00 91.94 85 ARG A C 1
ATOM 667 O O . ARG A 1 85 ? -14.275 5.842 17.146 1.00 91.94 85 ARG A O 1
ATOM 674 N N . THR A 1 86 ? -14.013 4.585 15.305 1.00 89.94 86 THR A N 1
ATOM 675 C CA . THR A 1 86 ? -15.026 3.590 15.673 1.00 89.94 86 THR A CA 1
ATOM 676 C C . THR A 1 86 ? -14.605 2.820 16.925 1.00 89.94 86 THR A C 1
ATOM 678 O O . THR A 1 86 ? -15.420 2.674 17.834 1.00 89.94 86 THR A O 1
ATOM 681 N N . GLU A 1 87 ? -13.342 2.406 17.014 1.00 89.56 87 GLU A N 1
ATOM 682 C CA . GLU A 1 87 ? -12.786 1.726 18.190 1.00 89.56 87 GLU A CA 1
ATOM 683 C C . GLU A 1 87 ? -12.783 2.629 19.431 1.00 89.56 87 GLU A C 1
ATOM 685 O O . GLU A 1 87 ? -13.240 2.221 20.501 1.00 89.56 87 GLU A O 1
ATOM 690 N N . ALA A 1 88 ? -12.351 3.886 19.285 1.00 89.06 88 ALA A N 1
ATOM 691 C CA . ALA A 1 88 ? -12.358 4.855 20.378 1.00 89.06 88 ALA A CA 1
ATOM 692 C C . ALA A 1 88 ? -13.777 5.127 20.907 1.00 89.06 88 ALA A C 1
ATOM 694 O O . ALA A 1 88 ? -13.986 5.200 22.118 1.00 89.06 88 ALA A O 1
ATOM 695 N N . ASN A 1 89 ? -14.764 5.233 20.013 1.00 89.00 89 ASN A N 1
ATOM 696 C CA . ASN A 1 89 ? -16.159 5.447 20.394 1.00 89.00 89 ASN A CA 1
ATOM 697 C C . ASN A 1 89 ? -16.754 4.243 21.135 1.00 89.00 89 ASN A C 1
ATOM 699 O O . ASN A 1 89 ? -17.507 4.440 22.088 1.00 89.00 89 ASN A O 1
ATOM 703 N N . LEU A 1 90 ? -16.424 3.015 20.718 1.00 89.88 90 LEU A N 1
ATOM 704 C CA . LEU A 1 90 ? -16.882 1.800 21.395 1.00 89.88 90 LEU A CA 1
ATOM 705 C C . LEU A 1 90 ? -16.345 1.742 22.830 1.00 89.88 90 LEU A C 1
ATOM 707 O O . LEU A 1 90 ? -17.123 1.599 23.769 1.00 89.88 90 LEU A O 1
ATOM 711 N N . SER A 1 91 ? -15.041 1.966 22.998 1.00 90.19 91 SER A N 1
ATOM 712 C CA . SER A 1 91 ? -14.396 2.008 24.315 1.00 90.19 91 SER A CA 1
ATOM 713 C C . SER A 1 91 ? -14.987 3.104 25.211 1.00 90.19 91 SER A C 1
ATOM 715 O O . SER A 1 91 ? -15.311 2.863 26.375 1.00 90.19 91 SER A O 1
ATOM 717 N N . ALA A 1 92 ? -15.222 4.302 24.665 1.00 88.50 92 ALA A N 1
ATOM 718 C CA . ALA A 1 92 ? -15.854 5.390 25.409 1.00 88.50 92 ALA A CA 1
ATOM 719 C C . ALA A 1 92 ? -17.289 5.045 25.852 1.00 88.50 92 ALA A C 1
ATOM 721 O O . ALA A 1 92 ? -17.687 5.374 26.971 1.00 88.50 92 ALA A O 1
ATOM 722 N N . ALA A 1 93 ? -18.063 4.359 25.005 1.00 88.06 93 ALA A N 1
ATOM 723 C CA . ALA A 1 93 ? -19.412 3.912 25.341 1.00 88.06 93 ALA A CA 1
ATOM 724 C C . ALA A 1 93 ? -19.408 2.842 26.447 1.00 88.06 93 ALA A C 1
ATOM 726 O O . ALA A 1 93 ? -20.215 2.920 27.375 1.00 88.06 93 ALA A O 1
ATOM 727 N N . GLU A 1 94 ? -18.477 1.886 26.396 1.00 89.56 94 GLU A N 1
ATOM 728 C CA . GLU A 1 94 ? -18.301 0.865 27.436 1.00 89.56 94 GLU A CA 1
ATOM 729 C C . GLU A 1 94 ? -17.920 1.489 28.784 1.00 89.56 94 GLU A C 1
ATOM 731 O O . GLU A 1 94 ? -18.524 1.170 29.812 1.00 89.56 94 GLU A O 1
ATOM 736 N N . GLN A 1 95 ? -16.979 2.439 28.785 1.00 88.00 95 GLN A N 1
ATOM 737 C CA . GLN A 1 95 ? -16.589 3.178 29.989 1.00 88.00 95 GLN A CA 1
ATOM 738 C C . GLN A 1 95 ? -17.757 3.990 30.561 1.00 88.00 95 GLN A C 1
ATOM 740 O O . GLN A 1 95 ? -17.998 3.978 31.770 1.00 88.00 95 GLN A O 1
ATOM 745 N N . ALA A 1 96 ? -18.526 4.670 29.706 1.00 85.38 96 ALA A N 1
ATOM 746 C CA . ALA A 1 96 ? -19.707 5.415 30.130 1.00 85.38 96 ALA A CA 1
ATOM 747 C C . ALA A 1 96 ? -20.774 4.500 30.751 1.00 85.38 96 ALA A C 1
ATOM 749 O O . ALA A 1 96 ? -21.331 4.835 31.799 1.00 85.38 96 ALA A O 1
ATOM 75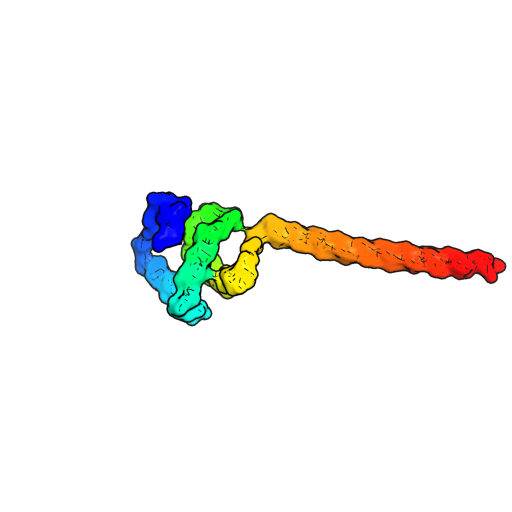0 N N . ALA A 1 97 ? -21.021 3.326 30.162 1.00 86.62 97 ALA A N 1
ATOM 751 C CA . ALA A 1 97 ? -21.948 2.341 30.710 1.00 86.62 97 ALA A CA 1
ATOM 752 C C . ALA A 1 97 ? -21.497 1.852 32.096 1.00 86.62 97 ALA A C 1
ATOM 754 O O . ALA A 1 97 ? -22.294 1.858 33.036 1.00 86.62 97 ALA A O 1
ATOM 755 N N . GLN A 1 98 ? -20.213 1.516 32.258 1.00 87.88 98 GLN A N 1
ATOM 756 C CA . GLN A 1 98 ? -19.650 1.110 33.551 1.00 87.88 98 GLN A CA 1
ATOM 757 C C . GLN A 1 98 ? -19.797 2.209 34.610 1.00 87.88 98 GLN A C 1
ATOM 759 O O . GLN A 1 98 ? -20.209 1.926 35.735 1.00 87.88 98 GLN A O 1
ATOM 764 N N . MET A 1 99 ? -19.546 3.472 34.252 1.00 85.25 99 MET A N 1
ATOM 765 C CA . MET A 1 99 ? -19.730 4.603 35.166 1.00 85.25 99 MET A CA 1
ATOM 766 C C . MET A 1 99 ? -21.194 4.804 35.576 1.00 85.25 99 MET A C 1
ATOM 768 O O . MET A 1 99 ? -21.465 5.102 36.740 1.00 85.25 99 MET A O 1
ATOM 772 N N . VAL A 1 100 ? -22.151 4.636 34.657 1.00 86.12 100 VAL A N 1
ATOM 773 C CA . VAL A 1 100 ? -23.585 4.733 34.979 1.00 86.12 100 VAL A CA 1
ATOM 774 C C . VAL A 1 100 ? -24.016 3.598 35.908 1.00 86.12 100 VAL A C 1
ATOM 776 O O . VAL A 1 100 ? -24.719 3.860 36.884 1.00 86.12 100 VAL A O 1
ATOM 779 N N . LEU A 1 101 ? -23.577 2.359 35.659 1.00 83.44 101 LEU A N 1
ATOM 780 C CA . LEU A 1 101 ? -23.849 1.236 36.562 1.00 83.44 101 LEU A CA 1
ATOM 781 C C . LEU A 1 101 ? -23.232 1.462 37.949 1.00 83.44 101 LEU A C 1
ATOM 783 O O . LEU A 1 101 ? -23.923 1.282 38.950 1.00 83.44 101 LEU A O 1
ATOM 787 N N . ALA A 1 102 ? -21.977 1.912 38.019 1.00 81.44 102 ALA A N 1
ATOM 788 C CA . ALA A 1 102 ? -21.305 2.204 39.283 1.00 81.44 102 ALA A CA 1
ATOM 789 C C . ALA A 1 102 ? -22.026 3.306 40.077 1.00 81.44 102 ALA A C 1
ATOM 791 O O . ALA A 1 102 ? -22.223 3.174 41.284 1.00 81.44 102 ALA A O 1
ATOM 792 N N . LYS A 1 103 ? -22.492 4.369 39.404 1.00 75.31 103 LYS A N 1
ATOM 793 C CA . LYS A 1 103 ? -23.296 5.426 40.040 1.00 75.31 103 LYS A CA 1
ATOM 794 C C . LYS A 1 103 ? -24.644 4.913 40.547 1.00 75.31 103 LYS A C 1
ATOM 796 O O . LYS A 1 103 ? -25.047 5.306 41.636 1.00 75.31 103 LYS A O 1
ATOM 801 N N . ARG A 1 104 ? -25.321 4.027 39.806 1.00 70.25 104 ARG A N 1
ATOM 802 C CA . ARG A 1 104 ? -26.576 3.395 40.257 1.00 70.25 104 ARG A CA 1
ATOM 803 C C . ARG A 1 104 ? -26.365 2.544 41.512 1.00 70.25 104 ARG A C 1
ATOM 805 O O . ARG A 1 104 ? -27.111 2.691 42.468 1.00 70.25 104 ARG A O 1
ATOM 812 N N . GLN A 1 105 ? -25.308 1.732 41.547 1.00 69.00 105 GLN A N 1
ATOM 813 C CA . GLN A 1 105 ? -24.970 0.904 42.714 1.00 69.00 105 GLN A CA 1
ATOM 814 C C . GLN A 1 105 ? -24.541 1.725 43.941 1.00 69.00 105 GLN A C 1
ATOM 816 O O . GLN A 1 105 ? -24.750 1.298 45.073 1.00 69.00 105 GLN A O 1
ATOM 821 N N . ALA A 1 106 ? -23.918 2.889 43.733 1.00 66.62 106 ALA A N 1
ATOM 822 C CA . ALA A 1 106 ? -23.552 3.799 44.816 1.00 66.62 106 ALA A CA 1
ATOM 823 C C . ALA A 1 106 ? -24.759 4.580 45.368 1.00 66.62 106 ALA A C 1
ATOM 825 O O . ALA A 1 106 ? -24.805 4.831 46.568 1.00 66.62 106 ALA A O 1
ATOM 826 N N . GLY A 1 107 ? -25.731 4.932 44.516 1.00 62.31 107 GLY A N 1
ATOM 827 C CA . GLY A 1 107 ? -26.987 5.572 44.927 1.00 62.31 107 GLY A CA 1
ATOM 828 C C . GLY A 1 107 ? -27.835 4.672 45.825 1.00 62.31 107 GLY A C 1
ATOM 829 O O . GLY A 1 107 ? -28.183 5.084 46.925 1.00 62.31 107 GLY A O 1
ATOM 830 N N . ASP A 1 108 ? -28.029 3.410 45.428 1.00 57.25 108 ASP A N 1
ATOM 831 C CA . ASP A 1 108 ? -28.769 2.407 46.217 1.00 57.25 108 ASP A CA 1
ATOM 832 C C . ASP A 1 108 ? -28.166 2.164 47.614 1.00 57.25 108 ASP A C 1
ATOM 834 O O . ASP A 1 108 ? -28.865 1.750 48.530 1.00 57.25 108 ASP A O 1
ATOM 838 N N . ARG A 1 109 ? -26.864 2.407 47.820 1.00 54.25 109 ARG A N 1
ATOM 839 C CA . ARG A 1 109 ? -26.208 2.207 49.127 1.00 54.25 109 ARG A CA 1
ATOM 840 C C . ARG A 1 109 ? -26.427 3.347 50.122 1.00 54.25 109 ARG A C 1
ATOM 842 O O . ARG A 1 109 ? -26.245 3.116 51.313 1.00 54.25 109 ARG A O 1
ATOM 849 N N . ASN A 1 110 ? -26.800 4.541 49.662 1.00 57.50 110 ASN A N 1
ATOM 850 C CA . ASN A 1 110 ? -26.988 5.710 50.527 1.00 57.50 110 ASN A CA 1
ATOM 851 C C . ASN A 1 110 ? -28.431 5.880 51.028 1.00 57.50 110 ASN A C 1
ATOM 853 O O . ASN A 1 110 ? -28.664 6.728 51.880 1.00 57.50 110 ASN A O 1
ATOM 857 N N . GLU A 1 111 ? -29.387 5.097 50.527 1.00 52.38 111 GLU A N 1
ATOM 858 C CA . GLU A 1 111 ? -30.808 5.212 50.893 1.00 52.38 111 GLU A CA 1
ATOM 859 C C . GLU A 1 111 ? -31.211 4.328 52.096 1.00 52.38 111 GLU A C 1
ATOM 861 O O . GLU A 1 111 ? -32.354 4.385 52.543 1.00 52.38 111 GLU A O 1
ATOM 866 N N . TYR A 1 112 ? -30.280 3.543 52.660 1.00 51.34 112 TYR A N 1
ATOM 867 C CA . TYR A 1 112 ? -30.528 2.612 53.779 1.00 51.34 112 TYR A CA 1
ATOM 868 C C . TYR A 1 112 ? -29.755 2.936 55.079 1.00 51.34 112 TYR A C 1
ATOM 870 O O . TYR A 1 112 ? -29.566 2.042 55.908 1.00 51.34 112 TYR A O 1
ATOM 878 N N . LEU A 1 113 ? -29.300 4.180 55.273 1.00 45.66 113 LEU A N 1
ATOM 879 C CA . LEU A 1 113 ? -28.694 4.679 56.523 1.00 45.66 113 LEU A CA 1
ATOM 880 C C . LEU A 1 113 ? -29.497 5.860 57.072 1.00 45.66 113 LEU A C 1
ATOM 882 O O . LEU A 1 113 ? -29.656 5.915 58.311 1.00 45.66 113 LEU A O 1
#

Solvent-accessible surface area (backbone atoms only — not comparable to full-atom values): 6654 Å² total; per-residue (Å²): 114,61,62,36,75,72,66,78,42,80,80,86,84,50,74,66,55,55,53,51,52,50,54,40,26,73,74,56,35,76,90,41,32,62,57,32,55,49,48,55,68,68,59,84,32,65,77,44,56,77,52,73,63,41,66,68,63,48,61,77,41,43,68,61,43,40,51,28,54,78,69,70,47,83,84,33,72,65,54,49,53,49,50,53,51,53,54,52,51,51,54,51,50,53,52,50,50,52,52,52,52,52,51,52,60,54,52,67,64,67,78,79,120

Sequence (113 aa):
MAYRKRYSAWPVWNAKVGGQLGQLVDRLGADVAHHVAAHFLKTSDAAVLRKCHSLNELLANAESYHTQWVTGQRINGTTARQMERTEANLSAAEQAAQMVLAKRQAGDRNEYL

Radius of gyration: 23.87 Å; Cα contacts (8 Å, |Δi|>4): 63; chains: 1; bounding box: 49×28×76 Å

Foldseek 3Di:
DLLCVQPVDDDDDDPVVVVLLVLLCVVQNPVQSVLLLSQLSVAPAPVCVVVSNDSVVCNVCVVVSSVCSVVVHHDHPVNVVVVVVVVVVVVVVVVVVVVVVVVVVVVVVVVPD

Secondary structure (DSSP, 8-state):
-HHHHHHSSP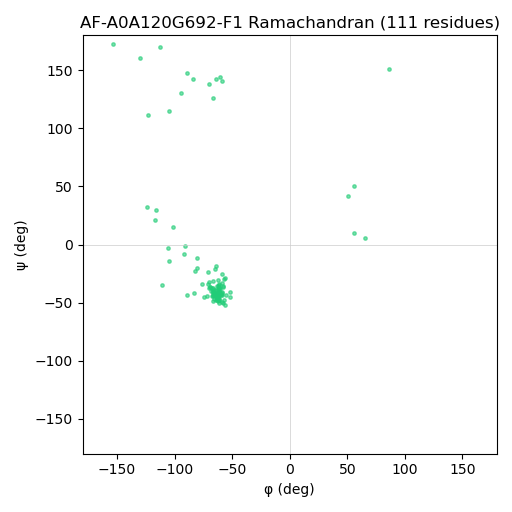PPP-HHHHHHHHHHHHHH-HHHHHHHHHHHTT---HHHHHTTS-HHHHHHTHHHHHHHHHH-----HHHHHHHHHHHHHHHHHHHHHHHHHHHHHHHHHHTT-

Mean predicted aligned error: 7.18 Å